Protein AF-A0A4V5PAJ1-F1 (afdb_monomer)

pLDDT: mean 91.44, std 6.43, range [51.0, 97.75]

Foldseek 3Di:
DVVLVVLLVQPLFALADEQEDEQPDDDVVSVVVVVVCCVVQNLVNLLRYAYEYEPVVVCPPHDPVRSCVPDDPVVVVSCVSNVVHYDYDYPPDPDPVNVVVRVVVNVVSSVVSCVVVVVDGRHDPSSVVSNVVVVVVVVVVVVVVVVVD

InterPro domains:
  IPR006703 AIG1-type guanine nucleotide-binding (G) domain [PF04548] (2-136)
  IPR006703 AIG1-type guanine nucleotide-binding (G) domain [PS51720] (1-131)
  IPR027417 P-loop containing nucleoside triphosphate hydrolase [G3DSA:3.40.50.300] (1-148)
  IPR027417 P-loop containing nucleoside triphosphate hydrolase [SSF52540] (3-129)
  IPR045058 GTPase GIMA/IAN/Toc [PTHR10903] (1-143)

Radius of gyration: 18.88 Å; Cα contacts (8 Å, |Δi|>4): 145; chains: 1; bounding box: 37×30×66 Å

Structure (mmCIF, N/CA/C/O backbone):
data_AF-A0A4V5PAJ1-F1
#
_entry.id   AF-A0A4V5PAJ1-F1
#
loop_
_atom_site.group_PDB
_atom_site.id
_atom_site.type_symbol
_atom_site.label_atom_id
_atom_site.label_alt_id
_atom_site.label_comp_id
_atom_site.label_asym_id
_atom_site.label_entity_id
_atom_site.label_seq_id
_atom_site.pdbx_PDB_ins_code
_atom_site.Cartn_x
_atom_site.Cartn_y
_atom_site.Cartn_z
_atom_site.occupancy
_atom_site.B_iso_or_equiv
_atom_site.auth_seq_id
_atom_site.auth_comp_id
_atom_site.auth_asym_id
_atom_site.auth_atom_id
_atom_site.pdbx_PDB_model_num
ATOM 1 N N . MET A 1 1 ? 1.387 -15.262 15.594 1.00 59.94 1 MET A N 1
ATOM 2 C CA . MET A 1 1 ? 1.442 -15.126 14.122 1.00 59.94 1 MET A CA 1
ATOM 3 C C . MET A 1 1 ? 1.843 -13.700 13.783 1.00 59.94 1 MET A C 1
ATOM 5 O O . MET A 1 1 ? 1.493 -12.793 14.533 1.00 59.94 1 MET A O 1
ATOM 9 N N . GLU A 1 2 ? 2.596 -13.495 12.707 1.00 86.25 2 GLU A N 1
ATOM 10 C CA . GLU A 1 2 ? 3.125 -12.174 12.334 1.00 86.25 2 GLU A CA 1
ATOM 11 C C . GLU A 1 2 ? 2.022 -11.176 11.952 1.00 86.25 2 GLU A C 1
ATOM 13 O O . GLU A 1 2 ? 2.129 -10.004 12.301 1.00 86.25 2 GLU A O 1
ATOM 18 N N . ILE A 1 3 ? 0.904 -11.651 11.386 1.00 85.06 3 ILE A N 1
ATOM 19 C CA . ILE A 1 3 ? -0.281 -10.830 11.072 1.00 85.06 3 ILE A CA 1
ATOM 20 C C . ILE A 1 3 ? -0.815 -10.120 12.323 1.00 85.06 3 ILE A C 1
ATOM 22 O O . ILE A 1 3 ? -1.023 -8.913 12.304 1.00 85.06 3 ILE A O 1
ATOM 26 N N . SER A 1 4 ? -0.966 -10.830 13.447 1.00 87.75 4 SER A N 1
ATOM 27 C CA . SER A 1 4 ? -1.449 -10.227 14.698 1.00 87.75 4 SER A CA 1
ATOM 28 C C . SER A 1 4 ? -0.500 -9.146 15.225 1.00 87.75 4 SER A C 1
ATOM 30 O O . SER A 1 4 ? -0.951 -8.139 15.761 1.00 87.75 4 SER A O 1
ATOM 32 N N . ARG A 1 5 ? 0.819 -9.334 15.061 1.00 91.62 5 ARG A N 1
ATOM 33 C CA . ARG A 1 5 ? 1.816 -8.316 15.433 1.00 91.62 5 ARG A CA 1
ATOM 34 C C . ARG A 1 5 ? 1.735 -7.101 14.513 1.00 91.62 5 ARG A C 1
ATOM 36 O O . ARG A 1 5 ? 1.826 -5.985 15.008 1.00 91.62 5 ARG A O 1
ATOM 43 N N . CYS A 1 6 ? 1.540 -7.322 13.213 1.00 91.00 6 CYS A N 1
ATOM 44 C CA . CYS A 1 6 ? 1.350 -6.258 12.231 1.00 91.00 6 CYS A CA 1
ATOM 45 C C . CYS A 1 6 ? 0.119 -5.405 12.569 1.00 91.00 6 CYS A C 1
ATOM 47 O O . CYS A 1 6 ? 0.237 -4.187 12.667 1.00 91.00 6 CYS A O 1
ATOM 49 N N . VAL A 1 7 ? -1.027 -6.036 12.851 1.00 92.94 7 VAL A N 1
ATOM 50 C CA . VAL A 1 7 ? -2.256 -5.339 13.271 1.00 92.94 7 VAL A CA 1
ATOM 51 C C . VAL A 1 7 ? -2.011 -4.514 14.534 1.00 92.94 7 VAL A C 1
ATOM 53 O O . VAL A 1 7 ? -2.299 -3.323 14.544 1.00 92.94 7 VAL A O 1
ATOM 56 N N . LEU A 1 8 ? -1.411 -5.105 15.574 1.00 93.12 8 LEU A N 1
ATOM 57 C CA . LEU A 1 8 ? -1.106 -4.389 16.820 1.00 93.12 8 LEU A CA 1
ATOM 58 C C . LEU A 1 8 ? -0.183 -3.181 16.600 1.00 93.12 8 LEU A C 1
ATOM 60 O O . LEU A 1 8 ? -0.401 -2.136 17.202 1.00 93.12 8 LEU A O 1
ATOM 64 N N . ALA A 1 9 ? 0.833 -3.315 15.744 1.00 93.69 9 ALA A N 1
ATOM 65 C CA . ALA A 1 9 ? 1.788 -2.245 15.454 1.00 93.69 9 ALA A CA 1
ATOM 66 C C . ALA A 1 9 ? 1.216 -1.137 14.555 1.00 93.69 9 ALA A C 1
ATOM 68 O O . ALA A 1 9 ? 1.760 -0.038 14.530 1.00 93.69 9 ALA A O 1
ATOM 69 N N . SER A 1 10 ? 0.145 -1.426 13.814 1.00 94.50 10 SER A N 1
ATOM 70 C CA . SER A 1 10 ? -0.495 -0.489 12.886 1.00 94.50 10 SER A CA 1
ATOM 71 C C . SER A 1 10 ? -1.829 0.061 13.393 1.00 94.50 10 SER A C 1
ATOM 73 O O . SER A 1 10 ? -2.465 0.817 12.669 1.00 94.50 10 SER A O 1
ATOM 75 N N . CYS A 1 11 ? -2.263 -0.280 14.614 1.00 93.81 11 CYS A N 1
ATOM 76 C CA . CYS A 1 11 ? -3.461 0.302 15.227 1.00 93.81 11 CYS A CA 1
ATOM 77 C C . CYS A 1 11 ? -3.331 1.834 15.374 1.00 93.81 11 CYS A C 1
ATOM 79 O O . CYS A 1 11 ? -2.251 2.311 15.728 1.00 93.81 11 CYS A O 1
ATOM 81 N N . PRO A 1 12 ? -4.407 2.612 15.137 1.00 94.44 12 PRO A N 1
ATOM 82 C CA . PRO A 1 12 ? -5.801 2.190 14.912 1.00 94.44 12 PRO A CA 1
ATOM 83 C C . PRO A 1 12 ? -6.098 1.682 13.488 1.00 94.44 12 PRO A C 1
ATOM 85 O O . PRO A 1 12 ? -7.183 1.169 13.227 1.00 94.44 12 PRO A O 1
ATOM 88 N N . GLY A 1 13 ? -5.134 1.794 12.577 1.00 95.38 13 GLY A N 1
ATOM 89 C CA . GLY A 1 13 ? -5.236 1.346 11.197 1.00 95.38 13 GLY A CA 1
ATOM 90 C C . GLY A 1 13 ? -4.129 1.936 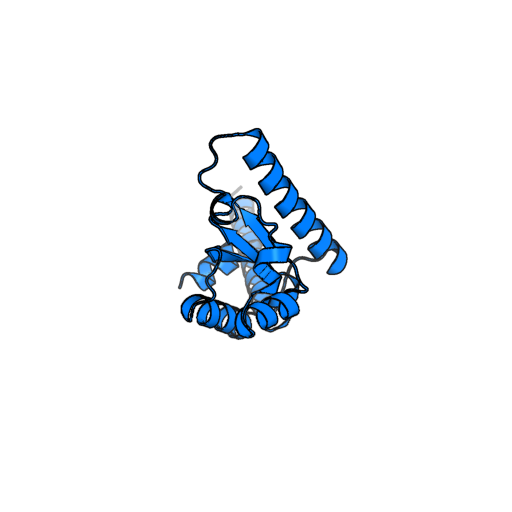10.315 1.00 95.38 13 GLY A C 1
ATOM 91 O O . GLY A 1 13 ? -3.684 3.060 10.563 1.00 95.38 13 GLY A O 1
ATOM 92 N N . PRO A 1 14 ? -3.662 1.231 9.270 1.00 96.31 14 PRO A N 1
ATOM 93 C CA . PRO A 1 14 ? -2.666 1.767 8.354 1.00 96.31 14 PRO A CA 1
ATOM 94 C C . PRO A 1 14 ? -3.278 2.816 7.413 1.00 96.31 14 PRO A C 1
ATOM 96 O O . PRO A 1 14 ? -4.366 2.633 6.867 1.00 96.31 14 PRO A O 1
ATOM 99 N N . HIS A 1 15 ? -2.540 3.898 7.149 1.00 96.19 15 HIS A N 1
ATOM 100 C CA . HIS A 1 15 ? -2.896 4.849 6.086 1.00 96.19 15 HIS A CA 1
ATOM 101 C C . HIS A 1 15 ? -2.719 4.231 4.698 1.00 96.19 15 HIS A C 1
ATOM 103 O O . HIS A 1 15 ? -3.549 4.447 3.816 1.00 96.19 15 HIS A O 1
ATOM 109 N N . ALA A 1 16 ? -1.655 3.441 4.532 1.00 96.81 16 ALA A N 1
ATOM 110 C CA . ALA A 1 16 ? -1.329 2.738 3.305 1.00 96.81 16 ALA A CA 1
ATOM 111 C C . ALA A 1 16 ? -0.796 1.333 3.587 1.00 96.81 16 ALA A C 1
ATOM 113 O O . ALA A 1 16 ? -0.048 1.111 4.540 1.00 96.81 16 ALA A O 1
ATOM 114 N N . ILE A 1 17 ? -1.164 0.403 2.715 1.00 96.19 17 ILE A N 1
ATOM 115 C CA . ILE A 1 17 ? -0.633 -0.952 2.628 1.00 96.19 17 ILE A CA 1
ATOM 116 C C . ILE A 1 17 ? 0.252 -0.982 1.383 1.00 96.19 17 ILE A C 1
ATOM 118 O O . ILE A 1 17 ? -0.226 -0.762 0.273 1.00 96.19 17 ILE A O 1
ATOM 122 N N . ILE A 1 18 ? 1.548 -1.225 1.553 1.00 96.38 18 ILE A N 1
ATOM 123 C CA . ILE A 1 18 ? 2.494 -1.220 0.434 1.00 96.38 18 ILE A CA 1
ATOM 124 C C . ILE A 1 18 ? 2.791 -2.660 0.023 1.00 96.38 18 ILE A C 1
ATOM 126 O O . ILE A 1 18 ? 3.410 -3.406 0.783 1.00 96.38 18 ILE A O 1
ATOM 130 N N . LEU A 1 19 ? 2.364 -3.045 -1.180 1.00 94.94 19 LEU A N 1
ATOM 131 C CA . LEU A 1 19 ? 2.735 -4.319 -1.789 1.00 94.94 19 LEU A CA 1
ATOM 132 C C . LEU A 1 19 ? 4.048 -4.134 -2.552 1.00 94.94 19 LEU A C 1
ATOM 134 O O . LEU A 1 19 ? 4.082 -3.492 -3.600 1.00 94.94 19 LEU A O 1
ATOM 138 N N . VAL A 1 20 ? 5.132 -4.684 -2.009 1.00 93.75 20 VAL A N 1
ATOM 139 C CA . VAL A 1 20 ? 6.476 -4.570 -2.586 1.00 93.75 20 VAL A CA 1
ATOM 140 C C . VAL A 1 20 ? 6.745 -5.756 -3.506 1.00 93.75 20 VAL A C 1
ATOM 142 O O . VAL A 1 20 ? 6.705 -6.895 -3.053 1.00 93.75 20 VAL A O 1
ATOM 145 N N . MET A 1 21 ? 7.057 -5.491 -4.775 1.00 91.44 21 MET A N 1
ATOM 146 C CA . MET A 1 21 ? 7.352 -6.523 -5.780 1.00 91.44 21 MET A CA 1
ATOM 147 C C . MET A 1 21 ? 8.601 -6.150 -6.578 1.00 91.44 21 MET A C 1
ATOM 149 O O . MET A 1 21 ? 9.017 -4.991 -6.603 1.00 91.44 21 MET A O 1
ATOM 153 N N . GLN A 1 22 ? 9.247 -7.115 -7.225 1.00 89.38 22 GLN A N 1
ATOM 154 C CA . GLN A 1 22 ? 10.318 -6.809 -8.181 1.00 89.38 22 GLN A CA 1
ATOM 155 C C . GLN A 1 22 ? 9.722 -6.403 -9.527 1.00 89.38 22 GLN A C 1
ATOM 157 O O . GLN A 1 22 ? 8.685 -6.925 -9.939 1.00 89.38 22 GLN A O 1
ATOM 162 N N . LEU A 1 23 ? 10.391 -5.487 -10.229 1.00 84.88 23 LEU A N 1
ATOM 163 C CA . LEU A 1 23 ? 10.043 -5.169 -11.607 1.00 84.88 23 LEU A CA 1
ATOM 164 C C . LEU A 1 23 ? 9.980 -6.458 -12.456 1.00 84.88 23 LEU A C 1
ATOM 166 O O . LEU A 1 23 ? 10.788 -7.372 -12.294 1.00 84.88 23 LEU A O 1
ATOM 170 N N . GLY A 1 24 ? 8.981 -6.561 -13.333 1.00 73.75 24 GLY A N 1
ATOM 171 C CA . GLY A 1 24 ? 8.820 -7.716 -14.227 1.00 73.75 24 GLY A CA 1
ATOM 172 C C . GLY A 1 24 ? 8.219 -8.976 -13.601 1.00 73.75 24 GLY A C 1
ATOM 173 O O . GLY A 1 24 ? 8.107 -9.982 -14.301 1.00 73.75 24 GLY A O 1
ATOM 174 N N . ARG A 1 25 ? 7.835 -8.971 -12.314 1.00 75.19 25 ARG A N 1
ATOM 175 C CA . ARG A 1 25 ? 7.344 -10.176 -11.626 1.00 75.19 25 ARG A CA 1
ATOM 176 C C . ARG A 1 25 ? 6.037 -9.926 -10.873 1.00 75.19 25 ARG A C 1
ATOM 178 O O . ARG A 1 25 ? 5.960 -9.058 -10.015 1.00 75.19 25 ARG A O 1
ATOM 185 N N . TYR A 1 26 ? 5.028 -10.737 -11.197 1.00 83.44 26 TYR A N 1
ATOM 186 C CA . TYR A 1 26 ? 3.854 -10.980 -10.356 1.00 83.44 26 TYR A CA 1
ATOM 187 C C . TYR A 1 26 ? 3.664 -12.494 -10.206 1.00 83.44 26 TYR A C 1
ATOM 189 O O . TYR A 1 26 ? 2.991 -13.169 -10.995 1.00 83.44 26 TYR A O 1
ATOM 197 N N . THR A 1 27 ? 4.385 -13.036 -9.235 1.00 88.00 27 THR A N 1
ATOM 198 C CA . THR A 1 27 ? 4.517 -14.459 -8.931 1.00 88.00 27 THR A CA 1
ATOM 199 C C . THR A 1 27 ? 3.306 -14.991 -8.168 1.00 88.00 27 THR A C 1
ATOM 201 O O . THR A 1 27 ? 2.413 -14.256 -7.740 1.00 88.00 27 THR A O 1
ATOM 204 N N . GLU A 1 28 ? 3.263 -16.309 -7.983 1.00 90.38 28 GLU A N 1
ATOM 205 C CA . GLU A 1 28 ? 2.245 -16.948 -7.149 1.00 90.38 28 GLU A CA 1
ATOM 206 C C . GLU A 1 28 ? 2.321 -16.521 -5.678 1.00 90.38 28 GLU A C 1
ATOM 208 O O . GLU A 1 28 ? 1.308 -16.549 -4.984 1.00 90.38 28 GLU A O 1
ATOM 213 N N . GLU A 1 29 ? 3.500 -16.143 -5.179 1.00 89.62 29 GLU A N 1
ATOM 214 C CA . GLU A 1 29 ? 3.669 -15.707 -3.791 1.00 89.62 29 GLU A CA 1
ATOM 215 C C . GLU A 1 29 ? 3.002 -14.348 -3.554 1.00 89.62 29 GLU A C 1
ATOM 217 O O . GLU A 1 29 ? 2.269 -14.169 -2.578 1.00 89.62 29 GLU A O 1
ATOM 222 N N . GLU A 1 30 ? 3.162 -13.417 -4.495 1.00 90.12 30 GLU A N 1
ATOM 223 C CA . GLU A 1 30 ? 2.494 -12.116 -4.439 1.00 90.12 30 GLU A CA 1
ATOM 224 C C . GLU A 1 30 ? 0.974 -12.268 -4.591 1.00 90.12 30 GLU A C 1
ATOM 226 O O . GLU A 1 30 ? 0.216 -11.636 -3.856 1.00 90.12 30 GLU A O 1
ATOM 231 N N . GLN A 1 31 ? 0.507 -13.188 -5.441 1.00 91.56 31 GLN A N 1
ATOM 232 C CA . GLN A 1 31 ? -0.919 -13.527 -5.546 1.00 91.56 31 GLN A CA 1
ATOM 233 C C . GLN A 1 31 ? -1.478 -14.111 -4.242 1.00 91.56 31 GLN A C 1
ATOM 235 O O . GLN A 1 31 ? -2.544 -13.695 -3.786 1.00 91.56 31 GLN A O 1
ATOM 240 N N . LYS A 1 32 ? -0.754 -15.038 -3.601 1.00 93.56 32 LYS A N 1
ATOM 241 C CA . LYS A 1 32 ? -1.138 -15.597 -2.293 1.00 93.56 32 LYS A CA 1
ATOM 242 C C . LYS A 1 32 ? -1.170 -14.518 -1.213 1.00 93.56 32 LYS A C 1
ATOM 244 O O . LYS A 1 32 ? -2.068 -14.533 -0.376 1.00 93.56 32 LYS A O 1
ATOM 249 N N . THR A 1 33 ? -0.237 -13.570 -1.253 1.00 91.88 33 THR A N 1
ATOM 250 C CA . THR A 1 33 ? -0.185 -12.440 -0.316 1.00 91.88 33 THR A CA 1
ATOM 251 C C . THR A 1 33 ? -1.397 -11.528 -0.481 1.00 91.88 33 THR A C 1
ATOM 253 O O . THR A 1 33 ? -2.068 -11.220 0.502 1.00 91.88 33 THR A O 1
ATOM 256 N N . VAL A 1 34 ? -1.739 -11.155 -1.717 1.00 92.69 34 VAL A N 1
ATOM 257 C CA . VAL A 1 34 ? -2.948 -10.369 -2.011 1.00 92.69 34 VAL A CA 1
ATOM 258 C C . VAL A 1 34 ? -4.207 -11.119 -1.573 1.00 92.69 34 VAL A C 1
ATOM 260 O O . VAL A 1 34 ? -5.059 -10.545 -0.896 1.00 92.69 34 VAL A O 1
ATOM 263 N N . ALA A 1 35 ? -4.312 -12.413 -1.889 1.00 93.88 35 ALA A N 1
ATOM 264 C CA . ALA A 1 35 ? -5.444 -13.240 -1.481 1.00 93.88 35 ALA A CA 1
ATOM 265 C C . ALA A 1 35 ? -5.578 -13.323 0.048 1.00 93.88 35 ALA A C 1
ATOM 267 O O . ALA A 1 35 ? -6.686 -13.248 0.574 1.00 93.88 35 ALA A O 1
ATOM 268 N N . LEU A 1 36 ? -4.459 -13.423 0.773 1.00 92.50 36 LEU A N 1
ATOM 269 C CA . LEU A 1 36 ? -4.441 -13.410 2.233 1.00 92.50 36 LEU A CA 1
ATOM 270 C C . LEU A 1 36 ? -4.906 -12.060 2.793 1.00 92.50 36 LEU A C 1
ATOM 272 O O . LEU A 1 36 ? -5.722 -12.040 3.710 1.00 92.50 36 LEU A O 1
ATOM 276 N N . ILE A 1 37 ? -4.435 -10.941 2.235 1.00 91.75 37 ILE A N 1
ATOM 277 C CA . ILE A 1 37 ? -4.872 -9.598 2.646 1.00 91.75 37 ILE A CA 1
ATOM 278 C C . ILE A 1 37 ? -6.383 -9.456 2.452 1.00 91.75 37 ILE A C 1
ATOM 280 O O . ILE A 1 37 ? -7.075 -9.046 3.380 1.00 91.75 37 ILE A O 1
ATOM 284 N N . LYS A 1 38 ? -6.914 -9.870 1.298 1.00 93.69 38 LYS A N 1
ATOM 285 C CA . LYS A 1 38 ? -8.359 -9.860 1.029 1.00 93.69 38 LYS A CA 1
ATOM 286 C C . LYS A 1 38 ? -9.139 -10.777 1.967 1.00 93.69 38 LYS A C 1
ATOM 288 O O . LYS A 1 38 ? -10.207 -10.401 2.434 1.00 93.69 38 LYS A O 1
ATOM 293 N N . ALA A 1 39 ? -8.615 -11.963 2.270 1.00 92.75 39 ALA A N 1
ATOM 294 C CA . ALA A 1 39 ? -9.268 -12.904 3.175 1.00 92.75 39 ALA A CA 1
ATOM 295 C C . ALA A 1 39 ? -9.328 -12.386 4.621 1.00 92.75 39 ALA A C 1
ATOM 297 O O . ALA A 1 39 ? -10.299 -12.655 5.324 1.00 92.75 39 ALA A O 1
ATOM 298 N N . VAL A 1 40 ? -8.300 -11.656 5.066 1.00 89.25 40 VAL A N 1
ATOM 299 C CA . VAL A 1 40 ? -8.208 -11.137 6.439 1.00 89.25 40 VAL A CA 1
ATOM 300 C C . VAL A 1 40 ? -8.939 -9.803 6.592 1.00 89.25 40 VAL A C 1
ATOM 302 O O . VAL A 1 40 ? -9.703 -9.643 7.536 1.00 89.25 40 VAL A O 1
ATOM 305 N N . PHE A 1 41 ? -8.715 -8.865 5.672 1.00 89.88 41 PHE A N 1
ATOM 306 C CA . PHE A 1 41 ? -9.126 -7.460 5.791 1.00 89.88 41 PHE A CA 1
ATOM 307 C C . PHE A 1 41 ? -10.254 -7.062 4.822 1.00 89.88 41 PHE A C 1
ATOM 309 O O . PHE A 1 41 ? -10.786 -5.951 4.884 1.00 89.88 41 PHE A O 1
ATOM 316 N N . GLY A 1 42 ? -10.639 -7.965 3.919 1.00 92.06 42 GLY A N 1
ATOM 317 C CA . GLY A 1 42 ? -11.657 -7.732 2.899 1.00 92.06 42 GLY A CA 1
ATOM 318 C C . GLY A 1 42 ? -11.169 -6.910 1.704 1.00 92.06 42 GLY A C 1
ATOM 319 O O . GLY A 1 42 ? -10.118 -6.270 1.720 1.00 92.06 42 GLY A O 1
ATOM 320 N N . GLU A 1 43 ? -11.997 -6.873 0.660 1.00 92.56 43 GLU A N 1
ATOM 321 C CA . GLU A 1 43 ? -11.777 -6.053 -0.543 1.00 92.56 43 GLU A CA 1
ATOM 322 C C . GLU A 1 43 ? -11.570 -4.545 -0.269 1.00 92.56 43 GLU A C 1
ATOM 324 O O . GLU A 1 43 ? -10.798 -3.913 -0.992 1.00 92.56 43 GLU A O 1
ATOM 329 N N . PRO A 1 44 ? -12.172 -3.914 0.768 1.00 92.31 44 PRO A N 1
ATOM 330 C CA . PRO A 1 44 ? -11.905 -2.505 1.062 1.00 92.31 44 PRO A CA 1
ATOM 331 C C . PRO A 1 44 ? -10.432 -2.183 1.355 1.00 92.31 44 PRO A C 1
ATOM 333 O O . PRO A 1 44 ? -10.025 -1.041 1.140 1.00 92.31 44 PRO A O 1
ATOM 336 N N . ALA A 1 45 ? -9.623 -3.159 1.783 1.00 93.94 45 ALA A N 1
ATOM 337 C CA . ALA A 1 45 ? -8.189 -2.968 2.005 1.00 93.94 45 ALA A CA 1
ATOM 338 C C . ALA A 1 45 ? -7.443 -2.556 0.721 1.00 93.94 45 ALA A C 1
ATOM 340 O O . ALA A 1 45 ? -6.487 -1.782 0.783 1.00 93.94 45 ALA A O 1
ATOM 341 N N . MET A 1 46 ? -7.928 -2.980 -0.453 1.00 95.31 46 MET A N 1
ATOM 342 C CA . MET A 1 46 ? -7.336 -2.647 -1.756 1.00 95.31 46 MET A CA 1
ATOM 343 C C . MET A 1 46 ? -7.392 -1.138 -2.058 1.00 95.31 46 MET A C 1
ATOM 345 O O . MET A 1 46 ? -6.523 -0.589 -2.738 1.00 95.31 46 MET A O 1
ATOM 349 N N . LYS A 1 47 ? -8.360 -0.417 -1.471 1.00 95.50 47 LYS A N 1
ATOM 350 C CA . LYS A 1 47 ? -8.464 1.049 -1.584 1.00 95.50 47 LYS A CA 1
ATOM 351 C C . LYS A 1 47 ? -7.325 1.787 -0.885 1.00 95.50 47 LYS A C 1
ATOM 353 O O . LYS A 1 47 ? -7.039 2.925 -1.245 1.00 95.50 47 LYS A O 1
ATOM 358 N N . HIS A 1 48 ? -6.685 1.142 0.088 1.00 96.94 48 HIS A N 1
ATOM 359 C CA . HIS A 1 48 ? -5.519 1.655 0.804 1.00 96.94 48 HIS A CA 1
ATOM 360 C C . HIS A 1 48 ? -4.213 1.006 0.329 1.00 96.94 48 HIS A C 1
ATOM 362 O O . HIS A 1 48 ? -3.172 1.215 0.947 1.00 96.94 48 HIS A O 1
ATOM 368 N N . MET A 1 49 ? -4.253 0.208 -0.743 1.00 96.94 49 MET A N 1
ATOM 369 C CA . MET A 1 49 ? -3.080 -0.478 -1.268 1.00 96.94 49 MET A CA 1
ATOM 370 C C . MET A 1 49 ? -2.381 0.342 -2.359 1.00 96.94 49 MET A C 1
ATOM 372 O O . MET A 1 49 ? -3.033 0.953 -3.213 1.00 96.94 49 MET A O 1
ATOM 376 N N . ILE A 1 50 ? -1.047 0.331 -2.316 1.00 97.25 50 ILE A N 1
ATOM 377 C CA . ILE A 1 50 ? -0.142 0.887 -3.327 1.00 97.25 50 ILE A CA 1
ATOM 378 C C . ILE A 1 50 ? 0.855 -0.202 -3.720 1.00 97.25 50 ILE A C 1
ATOM 380 O O . ILE A 1 50 ? 1.413 -0.880 -2.854 1.00 97.25 50 ILE A O 1
ATOM 384 N N . ILE A 1 51 ? 1.110 -0.340 -5.018 1.00 95.56 51 ILE A N 1
ATOM 385 C CA . ILE A 1 51 ? 2.108 -1.272 -5.544 1.00 95.56 51 ILE A CA 1
ATOM 386 C C . ILE A 1 51 ? 3.455 -0.560 -5.694 1.00 95.56 51 ILE A C 1
ATOM 388 O O . ILE A 1 51 ? 3.577 0.416 -6.429 1.00 95.56 51 ILE A O 1
ATOM 392 N N . LEU A 1 52 ? 4.490 -1.060 -5.025 1.00 96.00 52 LEU A N 1
ATOM 393 C CA . LEU A 1 52 ? 5.847 -0.527 -5.109 1.00 96.00 52 LEU A CA 1
ATOM 394 C C . LEU A 1 52 ? 6.744 -1.529 -5.833 1.00 96.00 52 LEU A C 1
ATOM 396 O O . LEU A 1 52 ? 7.047 -2.606 -5.315 1.00 96.00 52 LEU A O 1
ATOM 400 N N . PHE A 1 53 ? 7.199 -1.155 -7.025 1.00 94.38 53 PHE A N 1
ATOM 401 C CA . PHE A 1 53 ? 8.160 -1.939 -7.789 1.00 94.38 53 PHE A CA 1
ATOM 402 C C . PHE A 1 53 ? 9.583 -1.594 -7.362 1.00 94.38 53 PHE A C 1
ATOM 404 O O . PHE A 1 53 ? 10.003 -0.441 -7.386 1.00 94.38 53 PHE A O 1
ATOM 411 N N . THR A 1 54 ? 10.349 -2.601 -6.978 1.00 92.75 54 THR A N 1
ATOM 412 C CA . THR A 1 54 ? 11.776 -2.474 -6.675 1.00 92.75 54 THR A CA 1
ATOM 413 C C . THR A 1 54 ? 12.615 -2.723 -7.920 1.00 92.75 54 THR A C 1
ATOM 415 O O . THR A 1 54 ? 12.128 -3.293 -8.897 1.00 92.75 54 THR A O 1
ATOM 418 N N . ARG A 1 55 ? 13.897 -2.350 -7.845 1.00 90.50 55 ARG A N 1
ATOM 419 C CA . ARG A 1 55 ? 14.868 -2.444 -8.946 1.00 90.50 55 ARG A CA 1
ATOM 420 C C . ARG A 1 55 ? 14.546 -1.504 -10.101 1.00 90.50 55 ARG A C 1
ATOM 422 O O . ARG A 1 55 ? 14.617 -1.881 -11.264 1.00 90.50 55 ARG A O 1
ATOM 429 N N . LYS A 1 56 ? 14.197 -0.260 -9.769 1.00 89.38 56 LYS A N 1
ATOM 430 C CA . LYS A 1 56 ? 13.938 0.804 -10.749 1.00 89.38 56 LYS A CA 1
ATOM 431 C C . LYS A 1 56 ? 15.062 0.944 -11.783 1.00 89.38 56 LYS A C 1
ATOM 433 O O . LYS A 1 56 ? 14.779 1.256 -12.926 1.00 89.38 56 LYS A O 1
ATOM 438 N N . GLU A 1 57 ? 16.308 0.673 -11.408 1.00 87.56 57 GLU A N 1
ATOM 439 C CA . GLU A 1 57 ? 17.460 0.672 -12.315 1.00 87.56 57 GLU A CA 1
ATOM 440 C C . GLU A 1 57 ? 17.338 -0.312 -13.495 1.00 87.56 57 GLU A C 1
ATOM 442 O O . GLU A 1 57 ? 17.967 -0.091 -14.522 1.00 87.56 57 GLU A O 1
ATOM 447 N N . GLU A 1 58 ? 16.516 -1.362 -13.382 1.00 87.81 58 GLU A N 1
ATOM 448 C CA . GLU A 1 58 ? 16.237 -2.309 -14.473 1.00 87.81 58 GLU A CA 1
ATOM 449 C C . GLU A 1 58 ? 15.255 -1.740 -15.519 1.00 87.81 58 GLU A C 1
ATOM 451 O O . GLU A 1 58 ? 15.048 -2.366 -16.555 1.00 87.81 58 GLU A O 1
ATOM 456 N N . LEU A 1 59 ? 14.655 -0.563 -15.279 1.00 85.31 59 LEU A N 1
ATOM 457 C CA . LEU A 1 59 ? 13.875 0.154 -16.296 1.00 85.31 59 LEU A CA 1
ATOM 458 C C . LEU A 1 59 ? 14.758 0.858 -17.335 1.00 85.31 59 LEU A C 1
ATOM 460 O O . LEU A 1 59 ? 14.249 1.196 -18.401 1.00 85.31 59 LEU A O 1
ATOM 464 N N . GLU A 1 60 ? 16.048 1.066 -17.050 1.00 83.94 60 GLU A N 1
ATOM 465 C CA . GLU A 1 60 ? 16.966 1.836 -17.903 1.00 83.94 60 GLU A CA 1
ATOM 466 C C . GLU A 1 60 ? 16.338 3.183 -18.331 1.00 83.94 60 GLU A C 1
ATOM 468 O O 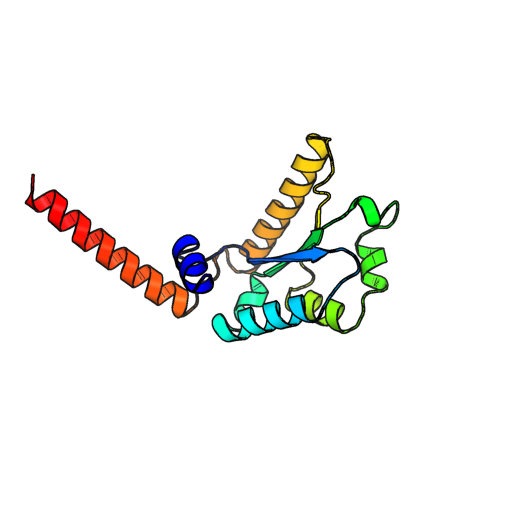. GLU A 1 60 ? 15.978 3.989 -17.471 1.00 83.94 60 GLU A O 1
ATOM 473 N N . ASP A 1 61 ? 16.171 3.416 -19.638 1.00 81.31 61 ASP A N 1
ATOM 474 C CA . ASP A 1 61 ? 15.572 4.631 -20.210 1.00 81.31 61 ASP A CA 1
ATOM 475 C C . ASP A 1 61 ? 14.040 4.542 -20.383 1.00 81.31 61 ASP A C 1
ATOM 477 O O . ASP A 1 61 ? 13.400 5.486 -20.858 1.00 81.31 61 ASP A O 1
ATOM 481 N N . HIS A 1 62 ? 13.420 3.414 -20.024 1.00 84.44 62 HIS A N 1
ATOM 482 C CA . HIS A 1 62 ? 11.979 3.218 -20.156 1.00 84.44 62 HIS A CA 1
ATOM 483 C C . HIS A 1 62 ? 11.208 3.785 -18.964 1.00 84.44 62 HIS A C 1
ATOM 485 O O . HIS A 1 62 ? 11.614 3.693 -17.805 1.00 84.44 62 HIS A O 1
ATOM 491 N N . SER A 1 63 ? 10.024 4.337 -19.234 1.00 87.88 63 SER A N 1
ATOM 492 C CA . SER A 1 63 ? 9.130 4.757 -18.159 1.00 87.88 63 SER A CA 1
ATOM 493 C C . SER A 1 63 ? 8.425 3.552 -17.526 1.00 87.88 63 SER A C 1
ATOM 495 O O . SER A 1 63 ? 8.180 2.533 -18.178 1.00 87.88 63 SER A O 1
ATOM 497 N N . LEU A 1 64 ? 7.993 3.690 -16.267 1.00 87.00 64 LEU A N 1
ATOM 498 C CA . LEU A 1 64 ? 7.115 2.700 -15.631 1.00 87.00 64 LEU A CA 1
ATOM 499 C C . LEU A 1 64 ? 5.844 2.458 -16.465 1.00 87.00 64 LEU A C 1
ATOM 501 O O . LEU A 1 64 ? 5.379 1.329 -16.571 1.00 87.00 64 LEU A O 1
ATOM 505 N N . SER A 1 65 ? 5.303 3.501 -17.101 1.00 87.12 65 SER A N 1
ATOM 506 C CA . SER A 1 65 ? 4.128 3.391 -17.974 1.00 87.12 65 SER A CA 1
ATOM 507 C C . SER A 1 65 ? 4.381 2.477 -19.179 1.00 87.12 65 SER A C 1
ATOM 509 O O . SER A 1 65 ? 3.525 1.659 -19.529 1.00 87.12 65 SER A O 1
ATOM 511 N N . ASP A 1 66 ? 5.571 2.561 -19.781 1.00 88.19 66 ASP A N 1
ATOM 512 C CA . ASP A 1 66 ? 5.960 1.693 -20.895 1.00 88.19 66 ASP A CA 1
ATOM 513 C C . ASP A 1 66 ? 6.105 0.241 -20.440 1.00 88.19 66 ASP A C 1
ATOM 515 O O . ASP A 1 66 ? 5.567 -0.657 -21.090 1.00 88.19 66 ASP A O 1
ATOM 519 N N . PHE A 1 67 ? 6.731 0.014 -19.280 1.00 87.12 67 PHE A N 1
ATOM 520 C CA . PHE A 1 67 ? 6.812 -1.313 -18.667 1.00 87.12 67 PHE A CA 1
ATOM 521 C C . PHE A 1 67 ? 5.417 -1.903 -18.413 1.00 87.12 67 PHE A C 1
ATOM 523 O O . PHE A 1 67 ? 5.122 -3.032 -18.809 1.00 87.12 67 PHE A O 1
ATOM 530 N N . LEU A 1 68 ? 4.518 -1.117 -17.817 1.00 87.81 68 LEU A N 1
ATOM 531 C CA . LEU A 1 68 ? 3.165 -1.568 -17.511 1.00 87.81 68 LEU A CA 1
ATOM 532 C C . LEU A 1 68 ? 2.352 -1.858 -18.776 1.00 87.81 68 LEU A C 1
ATOM 534 O O . LEU A 1 68 ? 1.473 -2.717 -18.744 1.00 87.81 68 LEU A O 1
ATOM 538 N N . ARG A 1 69 ? 2.633 -1.219 -19.919 1.00 86.56 69 ARG A N 1
ATOM 539 C CA . ARG A 1 69 ? 1.969 -1.539 -21.199 1.00 86.56 69 ARG A CA 1
ATOM 540 C C . ARG A 1 69 ? 2.147 -3.005 -21.604 1.00 86.56 69 ARG A C 1
ATOM 542 O O . ARG A 1 69 ? 1.223 -3.567 -22.181 1.00 86.56 69 ARG A O 1
ATOM 549 N N . GLY A 1 70 ? 3.282 -3.612 -21.259 1.00 84.31 70 GLY A N 1
ATOM 550 C CA . GLY A 1 70 ? 3.562 -5.034 -21.473 1.00 84.31 70 GLY A CA 1
ATOM 551 C C . GLY A 1 70 ? 3.146 -5.957 -20.321 1.00 84.31 70 GLY A C 1
ATOM 552 O O . GLY A 1 70 ? 3.420 -7.153 -20.393 1.00 84.31 70 GLY A O 1
ATOM 553 N N . ALA A 1 71 ? 2.526 -5.432 -19.258 1.00 86.00 71 ALA A N 1
ATOM 554 C CA . ALA A 1 71 ? 2.128 -6.222 -18.097 1.00 86.00 71 ALA A CA 1
ATOM 555 C C . ALA A 1 71 ? 1.096 -7.298 -18.460 1.00 86.00 71 ALA A C 1
ATOM 557 O O . ALA A 1 71 ? 0.177 -7.062 -19.248 1.00 86.00 71 ALA A O 1
ATOM 558 N N . ASP A 1 72 ? 1.223 -8.471 -17.837 1.00 88.19 72 ASP A N 1
ATOM 559 C CA . ASP A 1 72 ? 0.247 -9.541 -18.006 1.00 88.19 72 ASP A CA 1
ATOM 560 C C . ASP A 1 72 ? -1.108 -9.205 -17.353 1.00 88.19 72 ASP A C 1
ATOM 562 O O . ASP A 1 72 ? -1.238 -8.280 -16.546 1.00 88.19 72 ASP A O 1
ATOM 566 N N . ILE A 1 73 ? -2.136 -9.985 -17.702 1.00 90.00 73 ILE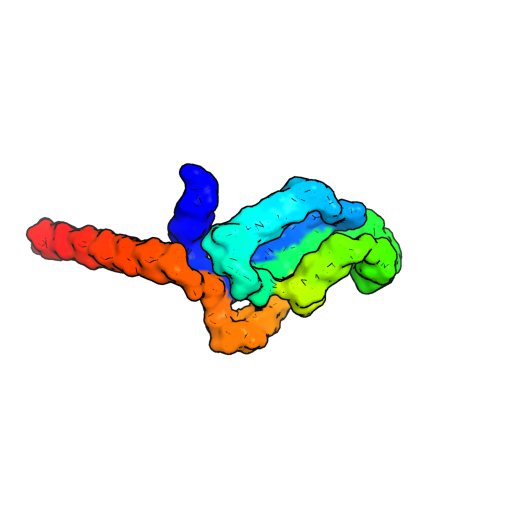 A N 1
ATOM 567 C CA . ILE A 1 73 ? -3.511 -9.800 -17.207 1.00 90.00 73 ILE A CA 1
ATOM 568 C C . ILE A 1 73 ? -3.585 -9.825 -15.676 1.00 90.00 73 ILE A C 1
ATOM 570 O O . ILE A 1 73 ? -4.396 -9.110 -15.095 1.00 90.00 73 ILE A O 1
ATOM 574 N N . ARG A 1 74 ? -2.746 -10.625 -15.007 1.00 90.75 74 ARG A N 1
ATOM 575 C CA . ARG A 1 74 ? -2.790 -10.751 -13.547 1.00 90.75 74 ARG A CA 1
ATOM 576 C C . ARG A 1 74 ? -2.251 -9.484 -12.887 1.00 90.75 74 ARG A C 1
ATOM 578 O O . ARG A 1 74 ? -2.886 -8.968 -11.972 1.00 90.75 74 ARG A O 1
ATOM 585 N N . LEU A 1 75 ? -1.128 -8.960 -13.383 1.00 91.06 75 LEU A N 1
ATOM 586 C CA . LEU A 1 75 ? -0.560 -7.702 -12.906 1.00 91.06 75 LEU A CA 1
ATOM 587 C C . LEU A 1 75 ? -1.486 -6.514 -13.215 1.00 91.06 75 LEU A C 1
ATOM 589 O O . LEU A 1 75 ? -1.643 -5.621 -12.387 1.00 91.06 75 LEU A O 1
ATOM 593 N N . ARG A 1 76 ? -2.145 -6.516 -14.379 1.00 92.06 76 ARG A N 1
ATOM 594 C CA . ARG A 1 76 ? -3.148 -5.497 -14.719 1.00 92.06 76 ARG A CA 1
ATOM 595 C C . ARG A 1 76 ? -4.356 -5.527 -13.788 1.00 92.06 76 ARG A C 1
ATOM 597 O O . ARG A 1 76 ? -4.709 -4.481 -13.260 1.00 92.06 76 ARG A O 1
ATOM 604 N N . SER A 1 77 ? -4.903 -6.709 -13.506 1.00 92.56 77 SER A N 1
ATOM 605 C CA . SER A 1 77 ? -6.029 -6.865 -12.576 1.00 92.56 77 SER A CA 1
ATOM 606 C C . SER A 1 77 ? -5.720 -6.264 -11.204 1.00 92.56 77 SER A C 1
ATOM 608 O O . SER A 1 77 ? -6.510 -5.492 -10.670 1.00 92.56 77 SER A O 1
ATOM 610 N N . ILE A 1 78 ? -4.545 -6.562 -10.637 1.00 93.06 78 ILE A N 1
ATOM 611 C CA . ILE A 1 78 ? -4.194 -6.047 -9.308 1.00 93.06 78 ILE A CA 1
ATOM 612 C C . ILE A 1 78 ? -3.912 -4.538 -9.311 1.00 93.06 78 ILE A C 1
ATOM 614 O O . ILE A 1 78 ? -4.215 -3.865 -8.327 1.00 93.06 78 ILE A O 1
ATOM 618 N N . LEU A 1 79 ? -3.383 -3.982 -10.407 1.00 93.06 79 LEU A N 1
ATOM 619 C CA . LEU A 1 79 ? -3.222 -2.532 -10.566 1.00 93.06 79 LEU A CA 1
ATOM 620 C C . LEU A 1 79 ? -4.579 -1.828 -10.587 1.00 93.06 79 LEU A C 1
ATOM 622 O O . LEU A 1 79 ? -4.751 -0.844 -9.873 1.00 93.06 79 LEU A O 1
ATOM 626 N N . GLU A 1 80 ? -5.552 -2.363 -11.325 1.00 94.25 80 GLU A N 1
ATOM 627 C CA . GLU A 1 80 ? -6.910 -1.814 -11.405 1.00 94.25 80 GLU A CA 1
ATOM 628 C C . GLU A 1 80 ? -7.630 -1.867 -10.049 1.00 94.25 80 GLU A C 1
ATOM 630 O O . GLU A 1 80 ? -8.233 -0.882 -9.618 1.00 94.25 80 GLU A O 1
ATOM 635 N N . GLU A 1 81 ? -7.509 -2.975 -9.313 1.00 94.44 81 GLU A N 1
ATOM 636 C CA . GLU A 1 81 ? -8.034 -3.090 -7.944 1.00 94.44 81 GLU A CA 1
ATOM 637 C C . GLU A 1 81 ? -7.374 -2.088 -6.982 1.00 94.44 81 GLU A C 1
ATOM 639 O O . GLU A 1 81 ? -8.025 -1.518 -6.100 1.00 94.44 81 GLU A O 1
ATOM 644 N N . CYS A 1 82 ? -6.083 -1.819 -7.194 1.00 94.69 82 CYS A N 1
ATOM 645 C CA . CYS A 1 82 ? -5.329 -0.768 -6.521 1.00 94.69 82 CYS A CA 1
ATOM 646 C C . CYS A 1 82 ? -5.517 0.613 -7.176 1.00 94.69 82 CYS A C 1
ATOM 648 O O . CYS A 1 82 ? -4.738 1.518 -6.890 1.00 94.69 82 CYS A O 1
ATOM 650 N N . GLY A 1 83 ? -6.522 0.816 -8.037 1.00 93.88 83 GLY A N 1
ATOM 651 C CA . GLY A 1 83 ? -6.813 2.082 -8.725 1.00 93.88 83 GLY A CA 1
ATOM 652 C C . GLY A 1 83 ? -5.590 2.750 -9.355 1.00 93.88 83 GLY A C 1
ATOM 653 O O . GLY A 1 83 ? -5.375 3.943 -9.141 1.00 93.88 83 GLY A O 1
ATOM 654 N N . ASP A 1 84 ? -4.766 1.949 -10.031 1.00 94.19 84 ASP A N 1
ATOM 655 C CA . ASP A 1 84 ? -3.527 2.317 -10.724 1.00 94.19 84 ASP A CA 1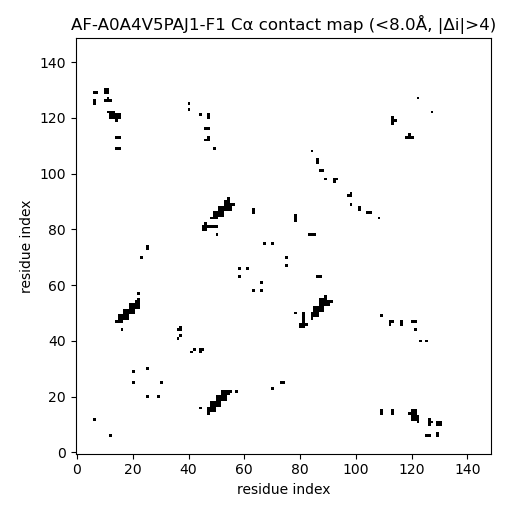
ATOM 656 C C . ASP A 1 84 ? -2.465 3.000 -9.841 1.00 94.19 84 ASP A C 1
ATOM 658 O O . ASP A 1 84 ? -1.533 3.642 -10.332 1.00 94.19 84 ASP A O 1
ATOM 662 N N . ARG A 1 85 ? -2.559 2.838 -8.514 1.00 95.69 85 ARG A N 1
ATOM 663 C CA . ARG A 1 85 ? -1.588 3.382 -7.558 1.00 95.69 85 ARG A CA 1
ATOM 664 C C . ARG A 1 85 ? -0.327 2.527 -7.548 1.00 95.69 85 ARG A C 1
ATOM 666 O O . ARG A 1 85 ? -0.265 1.496 -6.872 1.00 95.69 85 ARG A O 1
ATOM 673 N N . CYS A 1 86 ? 0.700 2.982 -8.255 1.00 94.69 86 CYS A N 1
ATOM 674 C CA . CYS A 1 86 ? 2.012 2.354 -8.219 1.00 94.69 86 CYS A CA 1
ATOM 675 C C . CYS A 1 86 ? 3.165 3.358 -8.302 1.00 94.69 86 CYS A C 1
ATOM 677 O O . CYS A 1 86 ? 2.996 4.476 -8.782 1.00 94.69 86 CYS A O 1
ATOM 679 N N . CYS A 1 87 ? 4.338 2.948 -7.822 1.00 94.06 87 CYS A N 1
ATOM 680 C CA . CYS A 1 87 ? 5.586 3.699 -7.950 1.00 94.06 87 CYS A CA 1
ATOM 681 C C . CYS A 1 87 ? 6.788 2.749 -8.053 1.00 94.06 87 CYS A C 1
ATOM 683 O O . CYS A 1 87 ? 6.664 1.534 -7.869 1.00 94.06 87 CYS A O 1
ATOM 685 N N . THR A 1 88 ? 7.964 3.299 -8.357 1.00 93.38 88 THR A N 1
ATOM 686 C CA . THR A 1 88 ? 9.213 2.530 -8.501 1.00 93.38 88 THR A CA 1
ATOM 687 C C . THR A 1 88 ? 10.299 3.023 -7.562 1.00 93.38 88 THR A C 1
ATOM 689 O O . THR A 1 88 ? 10.480 4.228 -7.411 1.00 93.38 88 THR A O 1
ATOM 692 N N . PHE A 1 89 ? 11.064 2.095 -6.993 1.00 94.00 89 PHE A N 1
ATOM 693 C CA . PHE A 1 89 ? 12.167 2.361 -6.076 1.00 94.00 89 PHE A CA 1
ATOM 694 C C . PHE A 1 89 ? 13.459 1.676 -6.541 1.00 94.00 89 PHE A C 1
ATOM 696 O O . PHE A 1 89 ? 13.506 0.460 -6.760 1.00 94.00 89 PHE A O 1
ATOM 703 N N . SER A 1 90 ? 14.544 2.446 -6.616 1.00 91.75 90 SER A N 1
ATOM 704 C CA . SER A 1 90 ? 15.909 1.930 -6.595 1.00 91.75 90 SER A CA 1
ATOM 705 C C . SER A 1 90 ? 16.430 1.947 -5.162 1.00 91.75 90 SER A C 1
ATOM 707 O O . SER A 1 90 ? 16.785 2.990 -4.611 1.00 91.75 90 SER A O 1
ATOM 709 N N . ASN A 1 91 ? 16.526 0.763 -4.560 1.00 89.25 91 ASN A N 1
ATOM 710 C CA . ASN A 1 91 ? 17.148 0.591 -3.244 1.00 89.25 91 ASN A CA 1
ATOM 711 C C . ASN A 1 91 ? 18.686 0.601 -3.321 1.00 89.25 91 ASN A C 1
ATOM 713 O O . ASN A 1 91 ? 19.353 0.647 -2.288 1.00 89.25 91 ASN A O 1
ATOM 717 N N . ARG A 1 92 ? 19.253 0.542 -4.536 1.00 87.06 92 ARG A N 1
ATOM 718 C CA . ARG A 1 92 ? 20.702 0.526 -4.785 1.00 87.06 92 ARG A CA 1
ATOM 719 C C . ARG A 1 92 ? 21.289 1.905 -5.044 1.00 87.06 92 ARG A C 1
ATOM 721 O O . ARG A 1 92 ? 22.511 2.034 -4.987 1.00 87.06 92 ARG A O 1
ATOM 728 N N . SER A 1 93 ? 20.453 2.911 -5.304 1.00 82.31 93 SER A N 1
ATOM 729 C CA . SER A 1 93 ? 20.925 4.280 -5.486 1.00 82.31 93 SER A CA 1
ATOM 730 C C . SER A 1 93 ? 21.790 4.708 -4.295 1.00 82.31 93 SER A C 1
ATOM 732 O O . SER A 1 93 ? 21.495 4.404 -3.134 1.00 82.31 93 SER A O 1
ATOM 734 N N . THR A 1 94 ? 22.905 5.377 -4.564 1.00 87.12 94 THR A N 1
ATOM 735 C CA . THR A 1 94 ? 23.738 6.028 -3.543 1.00 87.12 94 THR A CA 1
ATOM 736 C C . THR A 1 94 ? 23.487 7.530 -3.495 1.00 87.12 94 THR A C 1
ATOM 738 O O . THR A 1 94 ? 23.900 8.174 -2.531 1.00 87.12 94 THR A O 1
ATOM 741 N N . ASP A 1 95 ? 22.759 8.070 -4.475 1.00 91.69 95 ASP A N 1
ATOM 742 C CA . ASP A 1 95 ? 22.389 9.473 -4.523 1.00 91.69 95 ASP A CA 1
ATOM 743 C C . ASP A 1 95 ? 21.274 9.761 -3.513 1.00 91.69 95 ASP A C 1
ATOM 745 O O . ASP A 1 95 ? 20.186 9.177 -3.516 1.00 91.69 95 ASP A O 1
ATOM 749 N N . ARG A 1 96 ? 21.567 10.689 -2.606 1.00 92.31 96 ARG A N 1
ATOM 750 C CA . ARG A 1 96 ? 20.623 11.138 -1.592 1.00 92.31 96 ARG A CA 1
ATOM 751 C C . ARG A 1 96 ? 19.446 11.886 -2.214 1.00 92.31 96 ARG A C 1
ATOM 753 O O . ARG A 1 96 ? 18.324 11.691 -1.753 1.00 92.31 96 ARG A O 1
ATOM 760 N N . ALA A 1 97 ? 19.687 12.711 -3.233 1.00 93.44 97 ALA A N 1
ATOM 761 C CA . ALA A 1 97 ? 18.632 13.493 -3.869 1.00 93.44 97 ALA A CA 1
ATOM 762 C C . ALA A 1 97 ? 17.619 12.572 -4.562 1.00 93.44 97 ALA A C 1
ATOM 764 O O . ALA A 1 97 ? 16.412 12.738 -4.389 1.00 93.44 97 ALA A O 1
ATOM 765 N N . GLU A 1 98 ? 18.103 11.542 -5.260 1.00 90.94 98 GLU A N 1
ATOM 766 C CA . GLU A 1 98 ? 17.252 10.521 -5.872 1.00 90.94 98 GLU A CA 1
ATOM 767 C C . GLU A 1 98 ? 16.438 9.740 -4.826 1.00 90.94 98 GLU A C 1
ATOM 769 O O . GLU A 1 98 ? 15.235 9.533 -4.997 1.00 90.94 98 GLU A O 1
ATOM 774 N N . LYS A 1 99 ? 17.048 9.331 -3.704 1.00 92.62 99 LYS A N 1
ATOM 775 C CA . LYS A 1 99 ? 16.316 8.681 -2.599 1.00 92.62 99 LYS A CA 1
ATOM 776 C C . LYS A 1 99 ? 15.213 9.563 -2.037 1.00 92.62 99 LYS A C 1
ATOM 778 O O . LYS A 1 99 ? 14.088 9.098 -1.874 1.00 92.62 99 LYS A O 1
ATOM 783 N N . GLU A 1 100 ? 15.525 10.821 -1.746 1.00 94.69 100 GLU A N 1
ATOM 784 C CA . GLU A 1 100 ? 14.552 11.774 -1.210 1.00 94.69 100 GLU A CA 1
ATOM 785 C C . GLU A 1 100 ? 13.419 12.042 -2.212 1.00 94.69 100 GLU A C 1
ATOM 787 O O . GLU A 1 100 ? 12.263 12.138 -1.802 1.00 94.69 100 GLU A O 1
ATOM 792 N N . ALA A 1 101 ? 13.716 12.088 -3.514 1.00 94.31 101 ALA A N 1
ATOM 793 C CA . ALA A 1 101 ? 12.706 12.223 -4.560 1.00 94.31 101 ALA A CA 1
ATOM 794 C C . ALA A 1 101 ? 11.761 11.009 -4.623 1.00 94.31 101 ALA A C 1
ATOM 796 O O . ALA A 1 101 ? 10.548 11.193 -4.664 1.00 94.31 101 ALA A O 1
ATOM 797 N N . GLN A 1 102 ? 12.288 9.782 -4.555 1.00 94.44 102 GLN A N 1
ATOM 798 C CA . GLN A 1 102 ? 11.474 8.554 -4.554 1.00 94.44 102 GLN A CA 1
ATOM 799 C C . GLN A 1 102 ? 10.591 8.446 -3.304 1.00 94.44 102 GLN A C 1
ATOM 801 O O . GLN A 1 102 ? 9.422 8.072 -3.383 1.00 94.44 102 GLN A O 1
ATOM 806 N N . VAL A 1 103 ? 11.130 8.812 -2.135 1.00 95.62 103 VAL A N 1
ATOM 807 C CA . VAL A 1 103 ? 10.346 8.867 -0.893 1.00 95.62 103 VAL A CA 1
ATOM 808 C C . VAL A 1 103 ? 9.243 9.915 -1.003 1.00 95.62 103 VAL A C 1
ATOM 810 O O . VAL A 1 103 ? 8.111 9.638 -0.618 1.00 95.62 103 VAL A O 1
ATOM 813 N N . ARG A 1 104 ? 9.544 11.094 -1.558 1.00 96.94 104 ARG A N 1
ATOM 814 C CA . ARG A 1 104 ? 8.548 12.149 -1.769 1.00 96.94 104 ARG A CA 1
ATOM 815 C C . ARG A 1 104 ? 7.425 11.690 -2.695 1.00 96.94 104 ARG A C 1
ATOM 817 O O . ARG A 1 104 ? 6.268 11.869 -2.343 1.00 96.94 104 ARG A O 1
ATOM 824 N N . GLU A 1 105 ? 7.755 11.048 -3.813 1.00 96.00 105 GLU A N 1
ATOM 825 C CA . GLU A 1 105 ? 6.772 10.478 -4.745 1.00 96.00 105 GLU A CA 1
ATOM 826 C C . GLU A 1 105 ? 5.826 9.494 -4.037 1.00 96.00 105 GLU A C 1
ATOM 828 O O . GLU A 1 105 ? 4.606 9.582 -4.187 1.00 96.00 105 GLU A O 1
ATOM 833 N N . LEU A 1 106 ? 6.372 8.595 -3.209 1.00 97.00 106 LEU A N 1
ATOM 834 C CA . LEU A 1 106 ? 5.566 7.656 -2.428 1.00 97.00 106 LEU A CA 1
ATOM 835 C C . LEU A 1 106 ? 4.660 8.373 -1.417 1.00 97.00 106 LEU A C 1
ATOM 837 O O . LEU A 1 106 ? 3.486 8.029 -1.308 1.00 97.00 106 LEU A O 1
ATOM 841 N N . VAL A 1 107 ? 5.184 9.355 -0.680 1.00 97.75 107 VAL A N 1
ATOM 842 C CA . VAL A 1 107 ? 4.401 10.107 0.312 1.00 97.75 107 VAL A CA 1
ATOM 843 C C . VAL A 1 107 ? 3.274 10.888 -0.364 1.00 97.75 107 VAL A C 1
ATOM 845 O O . VAL A 1 107 ? 2.134 10.786 0.077 1.00 97.75 107 VAL A O 1
ATOM 848 N N . GLU A 1 108 ? 3.543 11.574 -1.476 1.00 97.50 108 GLU A N 1
ATOM 849 C CA . GLU A 1 108 ? 2.513 12.279 -2.249 1.00 97.50 108 GLU A CA 1
ATOM 850 C C . GLU A 1 108 ? 1.431 11.322 -2.773 1.00 97.50 108 GLU A C 1
ATOM 852 O O . GLU A 1 108 ? 0.245 11.664 -2.796 1.00 97.50 108 GLU A O 1
ATOM 857 N N . LEU A 1 109 ? 1.814 10.109 -3.188 1.00 97.06 109 LEU A N 1
ATOM 858 C CA . LEU A 1 109 ? 0.867 9.083 -3.622 1.00 97.06 109 LEU A CA 1
ATOM 859 C C . LEU A 1 109 ? -0.009 8.588 -2.459 1.00 97.06 109 LEU A C 1
ATOM 861 O O . LEU A 1 109 ? -1.221 8.439 -2.630 1.00 97.06 109 LEU A O 1
ATOM 865 N N . ILE A 1 110 ? 0.579 8.386 -1.275 1.00 97.38 110 ILE A N 1
ATOM 866 C CA . ILE A 1 110 ? -0.150 8.034 -0.048 1.00 97.38 110 ILE A CA 1
ATOM 867 C C . ILE A 1 110 ? -1.119 9.153 0.340 1.00 97.38 110 ILE A C 1
ATOM 869 O O . ILE A 1 110 ? -2.286 8.876 0.604 1.00 97.38 110 ILE A O 1
ATOM 873 N N . GLU A 1 111 ? -0.675 10.408 0.342 1.00 97.12 111 GLU A N 1
ATOM 874 C CA . GLU A 1 111 ? -1.511 11.559 0.694 1.00 97.12 111 GLU A CA 1
ATOM 875 C C . GLU A 1 111 ? -2.708 11.696 -0.250 1.00 97.12 111 GLU A C 1
ATOM 877 O O . GLU A 1 111 ? -3.843 11.811 0.214 1.00 97.12 111 GLU A O 1
ATOM 882 N N . LYS A 1 112 ? -2.487 11.601 -1.568 1.00 96.81 112 LYS A N 1
ATOM 883 C CA . LYS A 1 112 ? -3.567 11.608 -2.571 1.00 96.81 112 LYS A CA 1
ATOM 884 C C . LYS A 1 112 ? -4.550 10.462 -2.348 1.00 96.81 112 LYS A C 1
ATOM 886 O O . LYS A 1 112 ? -5.761 10.662 -2.411 1.00 96.81 112 LYS A O 1
ATOM 891 N N . MET A 1 113 ? -4.048 9.261 -2.069 1.00 97.06 113 MET A N 1
ATOM 892 C CA . MET A 1 113 ? -4.889 8.100 -1.783 1.00 97.06 113 MET A CA 1
ATOM 893 C C . MET A 1 113 ? -5.732 8.310 -0.518 1.00 97.06 113 MET A C 1
ATOM 895 O O . MET A 1 113 ? -6.933 8.056 -0.539 1.00 97.06 113 MET A O 1
ATOM 899 N N . VAL A 1 114 ? -5.134 8.808 0.566 1.00 96.06 114 VAL A N 1
ATOM 900 C CA . VAL A 1 114 ? -5.843 9.096 1.821 1.00 96.06 114 VAL A CA 1
ATOM 901 C C . VAL A 1 114 ? -6.901 10.179 1.610 1.00 96.06 114 VAL A C 1
ATOM 903 O O . VAL A 1 114 ? -8.030 10.013 2.063 1.00 96.06 114 VAL A O 1
ATOM 906 N N . GLN A 1 115 ? -6.595 11.243 0.862 1.00 96.44 115 GLN A N 1
ATOM 907 C CA . GLN A 1 115 ? -7.572 12.276 0.499 1.00 96.44 115 GLN A CA 1
ATOM 908 C C . GLN A 1 115 ? -8.755 11.694 -0.293 1.00 96.44 115 GLN A C 1
ATOM 910 O O . GLN A 1 115 ? -9.909 11.965 0.043 1.00 96.44 115 GLN A O 1
ATOM 915 N N . ASN A 1 116 ? -8.488 10.831 -1.278 1.00 94.81 116 ASN A N 1
ATOM 916 C CA . ASN A 1 116 ? -9.527 10.131 -2.042 1.00 94.81 116 ASN A CA 1
ATOM 917 C C . ASN A 1 116 ? -10.361 9.175 -1.168 1.00 94.81 116 ASN A C 1
ATOM 919 O O . ASN A 1 116 ? -11.544 8.966 -1.435 1.00 94.81 116 ASN A O 1
ATOM 923 N N . ASN A 1 117 ? -9.775 8.653 -0.089 1.00 94.25 117 ASN A N 1
ATOM 924 C CA . ASN A 1 117 ? -10.441 7.851 0.938 1.00 94.25 117 ASN A CA 1
ATOM 925 C C . ASN A 1 117 ? -10.999 8.708 2.096 1.00 94.25 117 ASN A C 1
ATOM 927 O O . ASN A 1 117 ? -11.081 8.245 3.233 1.00 94.25 117 ASN A O 1
ATOM 931 N N . GLN A 1 118 ? -11.405 9.956 1.820 1.00 94.50 118 GLN A N 1
ATOM 932 C CA . GLN A 1 118 ? -12.054 10.870 2.778 1.00 94.50 118 GLN A CA 1
ATOM 933 C C . GLN A 1 118 ? -11.181 11.253 3.988 1.00 94.50 118 GLN A C 1
ATOM 935 O O . GLN A 1 118 ? -11.694 11.619 5.043 1.00 94.50 118 GLN A O 1
ATOM 940 N N . GLY A 1 119 ? -9.858 11.172 3.850 1.00 92.00 119 GLY A N 1
ATOM 941 C CA . GLY A 1 119 ? -8.913 11.487 4.920 1.00 92.00 119 GLY A CA 1
ATOM 942 C C . GLY A 1 119 ? -8.783 10.401 5.992 1.00 92.00 119 GLY A C 1
ATOM 943 O O . GLY A 1 119 ? -8.145 10.645 7.013 1.00 92.00 119 GLY A O 1
ATOM 944 N N . ALA A 1 120 ? -9.383 9.224 5.794 1.00 92.00 120 ALA A N 1
ATOM 945 C CA . ALA A 1 120 ? -9.377 8.146 6.778 1.00 92.00 120 ALA A CA 1
ATOM 946 C C . ALA A 1 120 ? -8.227 7.148 6.550 1.00 92.00 120 ALA A C 1
ATOM 948 O O . ALA A 1 120 ? -7.788 6.919 5.422 1.00 92.00 120 ALA A O 1
ATOM 949 N N . TYR A 1 121 ? -7.764 6.519 7.631 1.00 93.38 121 TYR A N 1
ATOM 950 C CA . TYR A 1 121 ? -6.957 5.295 7.582 1.00 93.38 121 TYR A CA 1
ATOM 951 C C . TYR A 1 121 ? -7.854 4.064 7.385 1.00 93.38 121 TYR A C 1
ATOM 953 O O . TYR A 1 121 ? -9.063 4.108 7.626 1.00 93.38 121 TYR A O 1
ATOM 961 N N . PHE A 1 122 ? -7.265 2.944 6.965 1.00 94.75 122 PHE A N 1
ATOM 962 C CA . PHE A 1 122 ? -7.990 1.682 6.857 1.00 94.75 122 PHE A CA 1
ATOM 963 C C . PHE A 1 122 ? -8.377 1.168 8.249 1.00 94.75 122 PHE A C 1
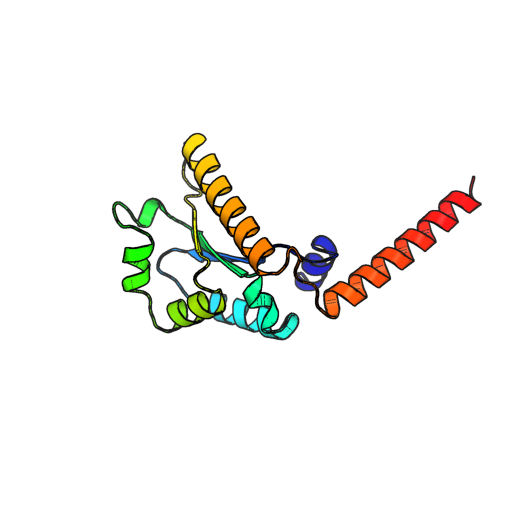ATOM 965 O O . PHE A 1 122 ? -7.506 0.972 9.089 1.00 94.75 122 PHE A O 1
ATOM 972 N N . SER A 1 123 ? -9.663 0.917 8.495 1.00 93.44 123 SER A N 1
ATOM 973 C CA . SER A 1 123 ? -10.143 0.387 9.776 1.00 93.44 123 SER A CA 1
ATOM 974 C C . SER A 1 123 ? -11.331 -0.555 9.575 1.00 93.44 123 SER A C 1
ATOM 976 O O . SER A 1 123 ? -12.446 -0.130 9.249 1.00 93.44 123 SER A O 1
ATOM 978 N N . ASP A 1 124 ? -11.092 -1.850 9.769 1.00 93.31 124 ASP A N 1
ATOM 979 C CA . ASP A 1 124 ? -12.096 -2.911 9.703 1.00 93.31 124 ASP A CA 1
ATOM 980 C C . ASP A 1 124 ? -12.498 -3.409 11.105 1.00 93.31 124 ASP A C 1
ATOM 982 O O . ASP A 1 124 ? -12.197 -2.787 12.125 1.00 93.31 124 ASP A O 1
ATOM 986 N N . ALA A 1 125 ? -13.219 -4.531 11.174 1.00 92.94 125 ALA A N 1
ATOM 987 C CA . ALA A 1 125 ? -13.624 -5.120 12.448 1.00 92.94 125 ALA A CA 1
ATOM 988 C C . ALA A 1 125 ? -12.427 -5.562 13.312 1.00 92.94 125 ALA A C 1
ATOM 990 O O . ALA A 1 125 ? -12.485 -5.427 14.533 1.00 92.94 125 ALA A O 1
ATOM 991 N N . ILE A 1 126 ? -11.348 -6.055 12.692 1.00 92.50 126 ILE A N 1
ATOM 992 C CA . ILE A 1 126 ? -10.147 -6.518 13.395 1.00 92.50 126 ILE A CA 1
ATOM 993 C C . ILE A 1 126 ? -9.434 -5.327 14.040 1.00 92.50 126 ILE A C 1
ATOM 995 O O . ILE A 1 126 ? -9.073 -5.385 15.220 1.00 92.50 126 ILE A O 1
ATOM 999 N N . TYR A 1 127 ? -9.261 -4.237 13.290 1.00 95.06 127 TYR A N 1
ATOM 1000 C CA . TYR A 1 127 ? -8.640 -3.017 13.797 1.00 95.06 127 TYR A CA 1
ATOM 1001 C C . TYR A 1 127 ? -9.472 -2.366 14.905 1.00 95.06 127 TYR A C 1
ATOM 1003 O O . TYR A 1 127 ? -8.917 -2.044 15.954 1.00 95.06 127 TYR A O 1
ATOM 1011 N N . LYS A 1 128 ? -10.798 -2.267 14.740 1.00 95.00 128 LYS A N 1
ATOM 1012 C CA . LYS A 1 128 ? -11.698 -1.697 15.762 1.00 95.00 128 LYS A CA 1
ATOM 1013 C C . LYS A 1 128 ? -11.683 -2.483 17.074 1.00 95.00 128 LYS A C 1
ATOM 1015 O O . LYS A 1 128 ? -11.571 -1.888 18.142 1.00 95.00 128 LYS A O 1
ATOM 1020 N N . ASP A 1 129 ? -11.760 -3.813 17.007 1.00 95.25 129 ASP A N 1
ATOM 1021 C CA . ASP A 1 129 ? -11.688 -4.674 18.198 1.00 95.25 129 ASP A CA 1
ATOM 1022 C C . ASP A 1 129 ? -10.317 -4.570 18.888 1.00 95.25 129 ASP A C 1
ATOM 1024 O O . ASP A 1 129 ? -10.225 -4.493 20.117 1.00 95.25 129 ASP A O 1
ATOM 1028 N N . THR A 1 130 ? -9.236 -4.519 18.103 1.00 94.69 130 THR A N 1
ATOM 1029 C CA . THR A 1 130 ? -7.879 -4.383 18.645 1.00 94.69 130 THR A CA 1
ATOM 1030 C C . THR A 1 130 ? -7.678 -3.022 19.314 1.00 94.69 130 THR A C 1
ATOM 1032 O O . THR A 1 130 ? -7.159 -2.966 20.430 1.00 94.69 130 THR A O 1
ATOM 1035 N N . GLU A 1 131 ? -8.133 -1.938 18.686 1.00 94.88 131 GLU A N 1
ATOM 1036 C CA . GLU A 1 131 ? -8.101 -0.584 19.245 1.00 94.88 131 GLU A CA 1
ATOM 1037 C C . GLU A 1 131 ? -8.887 -0.501 20.561 1.00 94.88 131 GLU A C 1
ATOM 1039 O O . GLU A 1 131 ? -8.374 0.011 21.558 1.00 94.88 131 GLU A O 1
ATOM 1044 N N . GLU A 1 132 ? -10.094 -1.074 20.618 1.00 96.38 132 GLU A N 1
ATOM 1045 C CA . GLU A 1 132 ? -10.907 -1.086 21.837 1.00 96.38 132 GLU A CA 1
ATOM 1046 C C . GLU A 1 132 ? -10.197 -1.815 22.989 1.00 96.38 132 GLU A C 1
ATOM 1048 O O . GLU A 1 132 ? -10.175 -1.334 24.129 1.00 96.38 132 GLU A O 1
ATOM 1053 N N . LYS A 1 133 ? -9.576 -2.966 22.703 1.00 95.75 133 LYS A N 1
ATOM 1054 C CA . LYS A 1 133 ? -8.793 -3.731 23.685 1.00 95.75 133 LYS A CA 1
ATOM 1055 C C . LYS A 1 133 ? -7.565 -2.960 24.164 1.00 95.75 133 LYS A C 1
ATOM 1057 O O . LYS A 1 133 ? -7.275 -2.982 25.363 1.00 95.75 133 LYS A O 1
ATOM 1062 N N . LEU A 1 134 ? -6.858 -2.280 23.259 1.00 95.00 134 LEU A N 1
ATOM 1063 C CA . LEU A 1 134 ? -5.708 -1.440 23.603 1.00 95.00 134 LEU A CA 1
ATOM 1064 C C . LEU A 1 134 ? -6.131 -0.278 24.508 1.00 95.00 134 LEU A C 1
ATOM 1066 O O . LEU A 1 134 ? -5.528 -0.098 25.567 1.00 95.00 134 LEU A O 1
ATOM 1070 N N . ARG A 1 135 ? -7.222 0.420 24.171 1.00 95.75 135 ARG A N 1
ATOM 1071 C CA . ARG A 1 135 ? -7.763 1.522 24.978 1.00 95.75 135 ARG A CA 1
ATOM 1072 C C . ARG A 1 135 ? -8.166 1.064 26.381 1.00 95.75 135 ARG A C 1
ATOM 1074 O O . ARG A 1 135 ? -7.751 1.664 27.368 1.00 95.75 135 ARG A O 1
ATOM 1081 N N . LYS A 1 136 ? -8.905 -0.048 26.494 1.00 96.38 136 LYS A N 1
ATOM 1082 C CA . LYS A 1 136 ? -9.294 -0.641 27.791 1.00 96.38 136 LYS A CA 1
ATOM 1083 C C . LYS A 1 136 ? -8.079 -0.985 28.655 1.00 96.38 136 LYS A C 1
ATOM 1085 O O . LYS A 1 136 ? -8.090 -0.760 29.864 1.00 96.38 136 LYS A O 1
ATOM 1090 N N . ARG A 1 137 ? -7.025 -1.535 28.044 1.00 94.81 137 ARG A N 1
ATOM 1091 C CA . ARG A 1 137 ? -5.786 -1.879 28.751 1.00 94.81 137 ARG A CA 1
ATOM 1092 C C . ARG A 1 137 ? -5.030 -0.635 29.210 1.00 94.81 137 ARG A C 1
ATOM 1094 O O . ARG A 1 137 ? -4.520 -0.627 30.325 1.00 94.81 137 ARG A O 1
ATOM 1101 N N . GLU A 1 138 ? -4.976 0.402 28.383 1.00 94.56 138 GLU A N 1
ATOM 1102 C CA . GLU A 1 138 ? -4.361 1.682 28.736 1.00 94.56 138 GLU A CA 1
ATOM 1103 C C . GLU A 1 138 ? -5.089 2.352 29.911 1.00 94.56 138 GLU A C 1
ATOM 1105 O O . GLU A 1 138 ? -4.450 2.768 30.877 1.00 94.56 138 GLU A O 1
ATOM 1110 N N . GLU A 1 139 ? -6.423 2.394 29.881 1.00 95.62 139 GLU A N 1
ATOM 1111 C CA . GLU A 1 139 ? -7.251 2.916 30.977 1.00 95.62 139 GLU A CA 1
ATOM 1112 C C . GLU A 1 139 ? -7.041 2.137 32.282 1.00 95.62 139 GLU A C 1
ATOM 1114 O O . GLU A 1 139 ? -6.912 2.734 33.352 1.00 95.62 139 GLU A O 1
ATOM 1119 N N . PHE A 1 140 ? -6.977 0.805 32.204 1.00 95.31 140 PHE A N 1
ATOM 1120 C CA . PHE A 1 140 ? -6.701 -0.050 33.357 1.00 95.31 140 PHE A CA 1
ATOM 1121 C C . PHE A 1 140 ? -5.324 0.236 33.970 1.00 95.31 140 PHE A C 1
ATOM 1123 O O . PHE A 1 140 ? -5.213 0.392 35.185 1.00 95.31 140 PHE A O 1
ATOM 1130 N N . LEU A 1 141 ? -4.284 0.363 33.140 1.00 94.75 141 LEU A N 1
ATOM 1131 C CA . LEU A 1 141 ? -2.935 0.685 33.608 1.00 94.75 141 LEU A CA 1
ATOM 1132 C C . LEU A 1 141 ? -2.876 2.080 34.241 1.00 94.75 141 LEU A C 1
ATOM 1134 O O . LEU A 1 141 ? -2.307 2.227 35.319 1.00 94.75 141 LEU A O 1
ATOM 1138 N N . LYS A 1 142 ? -3.513 3.089 33.629 1.00 93.69 142 LYS A N 1
ATOM 1139 C CA . LYS A 1 142 ? -3.598 4.449 34.191 1.00 93.69 142 LYS A CA 1
ATOM 1140 C C . LYS A 1 142 ? -4.226 4.460 35.586 1.00 93.69 142 LYS A C 1
ATOM 1142 O O . LYS A 1 142 ? -3.719 5.161 36.458 1.00 93.69 142 LYS A O 1
ATOM 1147 N N . LYS A 1 143 ? -5.279 3.665 35.818 1.00 92.88 143 LYS A N 1
ATOM 1148 C CA . LYS A 1 143 ? -5.897 3.519 37.149 1.00 92.88 143 LYS A CA 1
A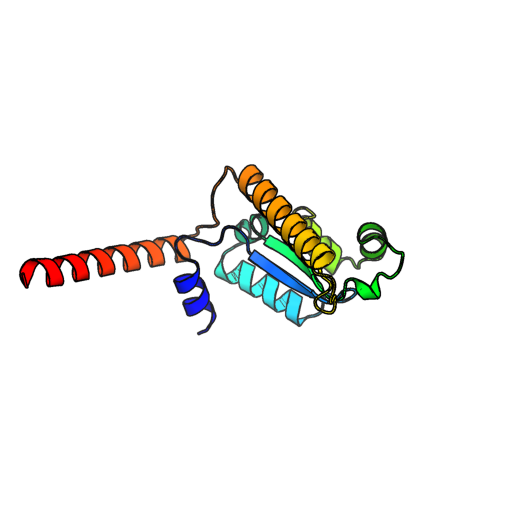TOM 1149 C C . LYS A 1 143 ? -4.923 2.932 38.167 1.00 92.88 143 LYS A C 1
ATOM 1151 O O . LYS A 1 143 ? -4.718 3.551 39.199 1.00 92.88 143 LYS A O 1
ATOM 1156 N N . ILE A 1 144 ? -4.238 1.832 37.834 1.00 94.00 144 ILE A N 1
ATOM 1157 C CA . ILE A 1 144 ? -3.230 1.225 38.726 1.00 94.00 144 ILE A CA 1
ATOM 1158 C C . ILE A 1 144 ? -2.159 2.240 39.139 1.00 94.00 144 ILE A C 1
ATOM 1160 O O . ILE A 1 144 ? -1.827 2.324 40.315 1.00 94.00 144 ILE A O 1
ATOM 1164 N N . TYR A 1 145 ? -1.626 3.017 38.192 1.00 85.69 145 TYR A N 1
ATOM 1165 C CA . TYR A 1 145 ? -0.596 4.014 38.501 1.00 85.69 145 TYR A CA 1
ATOM 1166 C C . TYR A 1 145 ? -1.116 5.195 39.326 1.00 85.69 145 TYR A C 1
ATOM 1168 O O . TYR A 1 145 ? -0.354 5.775 40.092 1.00 85.69 145 TYR A O 1
ATOM 1176 N N . THR A 1 146 ? -2.388 5.562 39.165 1.00 88.44 146 THR A N 1
ATOM 1177 C CA . THR A 1 146 ? -2.995 6.677 39.909 1.00 88.44 146 THR A CA 1
ATOM 1178 C C . THR A 1 146 ? -3.386 6.255 41.326 1.00 88.44 146 THR A C 1
ATOM 1180 O O . THR A 1 146 ? -3.251 7.053 42.238 1.00 88.44 146 THR A O 1
ATOM 1183 N N . ASP A 1 147 ? -3.797 4.999 41.523 1.00 78.94 147 ASP A N 1
ATOM 1184 C CA . ASP A 1 147 ? -4.145 4.438 42.838 1.00 78.94 147 ASP A CA 1
ATOM 1185 C C . ASP A 1 147 ? -2.902 4.073 43.686 1.00 78.94 147 ASP A C 1
ATOM 1187 O O . ASP A 1 147 ? -3.026 3.739 44.865 1.00 78.94 147 ASP A O 1
ATOM 1191 N N . GLN A 1 148 ? -1.702 4.098 43.090 1.00 64.44 148 GLN A N 1
ATOM 1192 C CA . GLN A 1 148 ? -0.411 3.849 43.753 1.00 64.44 148 GLN A CA 1
ATOM 1193 C C . GLN A 1 148 ? 0.363 5.129 44.133 1.00 64.44 148 GLN A C 1
ATOM 1195 O O . GLN A 1 148 ? 1.421 5.011 44.755 1.00 64.44 148 GLN A O 1
ATOM 1200 N N . ASN A 1 149 ? -0.145 6.315 43.781 1.00 51.00 149 ASN A N 1
ATOM 1201 C CA . ASN A 1 149 ? 0.405 7.639 44.120 1.00 51.00 149 ASN A CA 1
ATOM 1202 C C . ASN A 1 149 ? -0.566 8.428 45.007 1.00 51.00 149 ASN A C 1
ATOM 1204 O O . ASN A 1 149 ? -0.091 9.382 45.662 1.00 51.00 149 ASN A O 1
#

Nearest PDB structures (foldseek):
  3zjc-assembly1_A  TM=9.834E-01  e=2.469E-18  Homo sapiens
  3zjc-assembly4_C  TM=9.823E-01  e=2.626E-18  Homo sapiens
  3zjc-assembly3_E  TM=9.808E-01  e=4.861E-18  Homo sapiens
  3zjc-assembly2_B  TM=9.775E-01  e=7.957E-18  Homo sapiens
  3zjc-assembly5_D  TM=9.186E-01  e=7.138E-16  Homo sapiens

Sequence (149 aa):
MEISRCVLASCPGPHAIILVMQLGRYTEEEQKTVALIKAVFGEPAMKHMIILFTRKEELEDHSLSDFLRGADIRLRSILEECGDRCCTFSNRSTDRAEKEAQVRELVELIEKMVQNNQGAYFSDAIYKDTEEKLRKREEFLKKIYTDQN

Mean predicted aligned error: 4.88 Å

Secondary structure (DSSP, 8-state):
-HHHHHHHHHTT--S-EEEEEETT---HHHHHHHHHHHHHH-GGGGGGEEEEEE-GGGGTT--HHHHHHT--HHHHHHHHHTTT-EEEE-SS---HHHHHHHHHHHHHHHHHHHHHTTTPPP--HHHHHHHHHHHHHHHHHHHHHHHT-

Solvent-accessible surface area (backbone atoms only — not comparable to full-atom values): 8439 Å² total; per-residue (Å²): 112,70,66,63,52,50,53,67,73,33,55,64,34,45,60,61,46,77,49,78,38,52,64,97,57,80,51,72,66,59,52,51,49,54,50,48,49,36,72,74,62,33,73,72,49,34,72,35,30,34,39,36,29,33,54,41,72,78,42,70,95,53,51,71,69,61,56,55,72,73,50,52,72,70,54,47,52,55,33,56,60,21,69,66,40,63,52,65,37,54,86,78,63,83,52,63,67,61,50,53,49,45,52,47,53,52,51,54,51,49,51,53,44,22,53,75,53,77,67,46,53,50,67,50,73,69,34,51,54,49,41,52,53,50,51,54,51,51,54,52,51,54,48,56,59,58,79,73,108

Organism: Monodon monoceros (NCBI:txid40151)

=== Feature glossary ===
Feature key, reading from the visual/contextual features back to the raw sequence:

Rendered structure images. Six rendered views show the 3D structure from the faces of a cube — i.e. along ±x, ±y, ±z. Rendering representation is drawn randomly per protein from cartoon (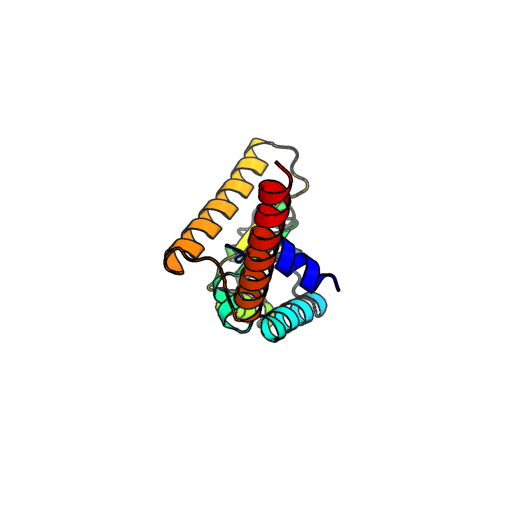secondary-structure ribbons), sticks (backbone bonds), or molecular surface; coloring is either N→C rainbow (blue at the N-terminus through red at the C-terminus) or one color per chain.

Contact-map, Ramachandran, and PAE plots. The contact map is a binary N×N matrix image: pixel (i, j) is dark where Cα_i and Cα_j are within 8 Å and |i−j|>4. Because the |i−j|>4 filter removes local helical contacts, off-diagonal stripes parallel to the main diagonal indicate parallel β-sheets; stripes perpendicular to it indicate antiparallel β-sheets. The Ramachandran plot scatters every residue's (φ, ψ) pair against the sterically allowed regions. The PAE heatmap renders the predicted-aligned-error matrix.

InterPro / GO / CATH / organism. Database cross-references. InterPro integrates a dozen domain/family signature databases into unified entries with residue-range hits. GO terms attach function/process/location labels with evidence codes. CATH codes position the fold in a four-level structural taxonomy. Organism is the NCBI-taxonomy species name.

Nearest PDB structures. The Foldseek neighbor list gives the closest experimentally determined structures in the PDB, ranked by structural alignment. TM-score near 1 means near-identical fold; near 0.3 means only rough topology match. This is how one finds what a novel AlphaFold prediction most resembles in the solved-structure universe.

Predict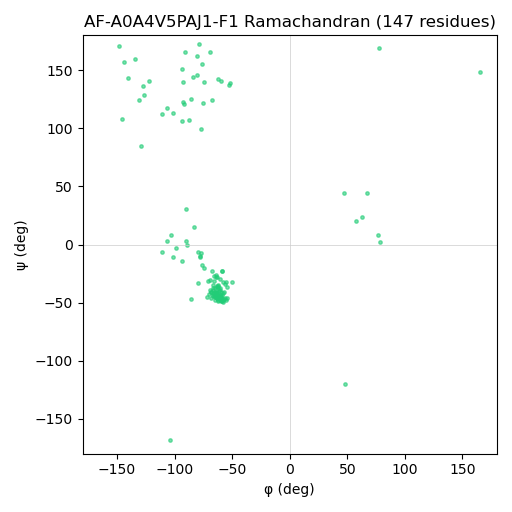ed aligned error. PAE(i, j) answers: if I align the predicted and true structures on residue i, how far off (in Å) do I expect residue j to be? A block-diagonal PAE matrix with low values on the blocks and high values off-diagonal is the signature of a multi-domain protein with confidently predicted domains but uncertain inter-domain orientation.

Solvent-accessible surface area. Accessible surface area quantifies burial. A residue with SASA near zero is packed into the hydrophobic core; one with SASA >100 Å² sits on the surface. Computed here via the Shrake–Rupley numerical algorithm with a 1.4 Å probe.

B-factor. B-factor (Debye–Waller factor) reflects atomic displacement in the crystal lattice. It is an experimental observable (units Å²), not a prediction; low values mean the atom is pinned down, high values mean it moves or is heterogeneous across the crystal.

pLDDT. For AlphaFold models, the B-factor field carries pLDDT — the model's own estimate of local accuracy on a 0–100 scale. Regions with pLDDT<50 should be treated as essentially unmodeled; they often correspond to intrinsically disordered segments.

Backbone torsions (φ/ψ). φ (phi) and ψ (psi) are the two rotatable backbone dihedrals per residue: φ is the C(i-1)–N–Cα–C torsion, ψ is the N–Cα–C–N(i+1) torsion, both in degrees on (−180°, 180°]. α-helical residues cluster near (−60°, −45°); β-strand residues near (−120°, +130°). A Ramachandran plot is simply a scatter of (φ, ψ) for every residue.

Radius of gyration, Cα contacts, bounding box. Radius of gyration (Rg) is the root-mean-square distance of Cα atoms from their centroid — a single number for overall size and compactness. A globular domain of N residues has Rg ≈ 2.2·N^0.38 Å; an extended or disordered chain has a much larger Rg. The Cα contact count is the numbe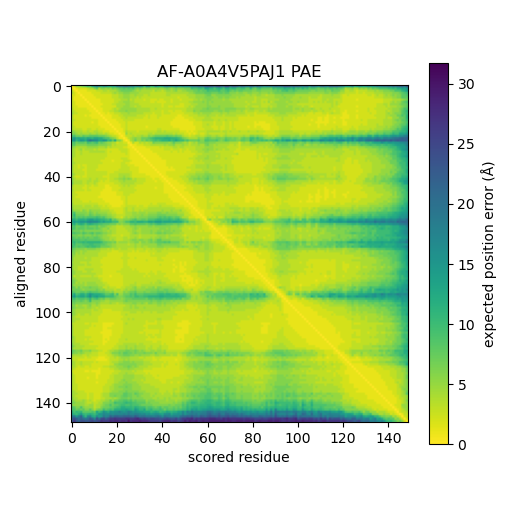r of residue pairs whose Cα atoms are within 8 Å and are more than four positions apart in sequence — a standard proxy for tertiary packing density. The bounding box is the smallest axis-aligned box enclosing all Cα atoms.

Secondary structure (3-state, P-SEA). Three-state secondary structure (P-SEA) collapses the eight DSSP classes into helix (a), strand (b), and coil (c). P-SEA assigns these from Cα geometry alone — distances and angles — without requiring backbone oxygens, so it works on any Cα trace.

Secondary structure (8-state, DSSP). DSSP 8-state secondary structure assigns each residue one of H (α-helix), G (3₁₀-helix), I (π-helix), E (extended β-strand), B (isolated β-bridge), T (hydrogen-bonded turn), S (bend), or '-' (coil). The assignment is computed from backbone hydrogen-bond geometry via the Kabsch–Sander algorithm.

Foldseek 3Di. A 3Di character summarizes, for each residue, the relative orientation of the Cα frame of its nearest spatial neighbor. Because it encodes fold topology rather than chemistry, 3Di alignments detect remote structural similarity that sequence alignment misses.

mmCIF coordinates. The mmCIF block holds the 3D Cartesian coordinates of each backbone atom (N, Cα, C, O) in ångströms. mmCIF is the PDB's canonical archive format — a tagged-loop text representation of the atomic model.

Sequence. Sequence gives the chain of amino acids in standard one-letter code (A=alanine, C=cysteine, …, Y=tyrosine), read N→C. It is the only feature that is directly encoded by the gene; all structural features are derived from the folded form of this sequence.